Protein AF-A0A977NB44-F1 (afdb_monomer)

Solvent-accessible surface area (backbone atoms only — not comparable to full-atom values): 5927 Å² total; per-residue (Å²): 124,70,55,60,60,58,55,57,57,55,46,54,59,45,49,52,33,50,55,54,22,55,62,20,69,43,96,92,40,45,61,68,57,22,54,50,32,51,52,52,37,52,54,50,52,51,53,52,50,54,49,45,55,53,46,50,54,47,54,52,50,50,53,41,49,74,68,65,57,55,62,89,77,51,61,70,91,78,49,53,73,65,50,57,63,49,47,67,63,46,79,78,57,79,97,79,84,64,75,84,127

Mean predicted aligned error: 10.34 Å

Structure (mmCIF, N/CA/C/O backbone):
data_AF-A0A977NB44-F1
#
_entry.id   AF-A0A977NB44-F1
#
loop_
_atom_site.group_PDB
_atom_site.id
_atom_site.type_symbol
_atom_site.label_atom_id
_atom_site.label_alt_id
_atom_site.label_comp_id
_atom_site.label_asym_id
_atom_site.label_entity_id
_atom_site.label_seq_id
_atom_site.pdbx_PDB_ins_code
_atom_site.Cartn_x
_atom_site.Cartn_y
_atom_site.Cartn_z
_atom_site.occupancy
_atom_site.B_iso_or_equiv
_atom_site.auth_seq_id
_atom_site.auth_comp_id
_atom_site.auth_asym_id
_atom_site.auth_atom_id
_atom_site.pdbx_PDB_model_num
ATOM 1 N N . MET A 1 1 ? 0.703 1.893 -15.489 1.00 63.06 1 MET A N 1
ATOM 2 C CA . MET A 1 1 ? 0.790 1.933 -14.013 1.00 63.06 1 MET A CA 1
ATOM 3 C C . MET A 1 1 ? -0.215 0.996 -13.355 1.00 63.06 1 MET A C 1
ATOM 5 O O . MET A 1 1 ? -1.260 1.434 -12.868 1.00 63.06 1 MET A O 1
ATOM 9 N N . GLU A 1 2 ? 0.086 -0.298 -13.363 1.00 80.06 2 GLU A N 1
ATOM 10 C CA . GLU A 1 2 ? -0.777 -1.345 -12.799 1.00 80.06 2 GLU A CA 1
ATOM 11 C C . GLU A 1 2 ? -0.683 -1.375 -11.264 1.00 80.06 2 GLU A C 1
ATOM 13 O O . GLU A 1 2 ? -1.690 -1.565 -10.573 1.00 80.06 2 GLU A O 1
ATOM 18 N N . CYS A 1 3 ? 0.487 -1.041 -10.714 1.00 84.94 3 CYS A N 1
ATOM 19 C CA . CYS A 1 3 ? 0.765 -0.993 -9.284 1.00 84.94 3 CYS A CA 1
ATOM 20 C C . CYS A 1 3 ? -0.207 -0.072 -8.537 1.00 84.94 3 CYS A C 1
ATOM 22 O O . CYS A 1 3 ? -0.713 -0.433 -7.474 1.00 84.94 3 CYS A O 1
ATOM 24 N N . ARG A 1 4 ? -0.561 1.088 -9.104 1.00 85.44 4 ARG A N 1
ATOM 25 C CA . ARG A 1 4 ? -1.486 2.038 -8.465 1.00 85.44 4 ARG A CA 1
ATOM 26 C C . ARG A 1 4 ? -2.831 1.389 -8.135 1.00 85.44 4 ARG A C 1
ATOM 28 O O . ARG A 1 4 ? -3.340 1.596 -7.038 1.00 85.44 4 ARG A O 1
ATOM 35 N N . ALA A 1 5 ? -3.412 0.627 -9.062 1.00 86.69 5 ALA A N 1
ATOM 36 C CA . ALA A 1 5 ? -4.712 -0.007 -8.846 1.00 86.69 5 ALA A CA 1
ATOM 37 C C . ALA A 1 5 ? -4.642 -1.056 -7.725 1.00 86.69 5 ALA A C 1
ATOM 39 O O . ALA A 1 5 ? -5.492 -1.065 -6.835 1.00 86.69 5 ALA A O 1
ATOM 40 N N . VAL A 1 6 ? -3.581 -1.869 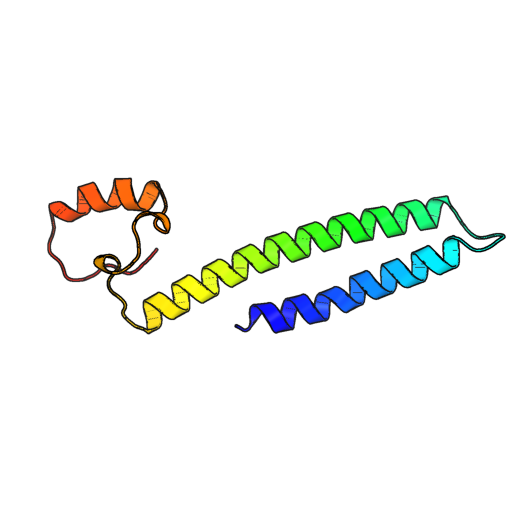-7.721 1.00 87.69 6 VAL A N 1
ATOM 41 C CA . VAL A 1 6 ? -3.340 -2.904 -6.705 1.00 87.69 6 VAL A CA 1
ATOM 42 C C . VAL A 1 6 ? -3.198 -2.296 -5.308 1.00 87.69 6 VAL A C 1
ATOM 44 O O . VAL A 1 6 ? -3.835 -2.755 -4.361 1.00 87.69 6 VAL A O 1
ATOM 47 N N . TYR A 1 7 ? -2.389 -1.246 -5.155 1.00 85.81 7 TYR A N 1
ATOM 48 C CA . TYR A 1 7 ? -2.161 -0.638 -3.842 1.00 85.81 7 TYR A CA 1
ATOM 49 C C . TYR A 1 7 ? -3.351 0.198 -3.354 1.00 85.81 7 TYR A C 1
ATOM 51 O O . TYR A 1 7 ? -3.585 0.254 -2.149 1.00 85.81 7 TYR A O 1
ATOM 59 N N . MET A 1 8 ? -4.161 0.765 -4.256 1.00 85.19 8 MET A N 1
ATOM 60 C CA . MET A 1 8 ? -5.425 1.411 -3.880 1.00 85.19 8 MET A CA 1
ATOM 61 C C . MET A 1 8 ? -6.454 0.418 -3.328 1.00 85.19 8 MET A C 1
ATOM 63 O O . MET A 1 8 ? -7.167 0.764 -2.393 1.00 85.19 8 MET A O 1
ATOM 67 N N . GLN A 1 9 ? -6.512 -0.816 -3.836 1.00 86.62 9 GLN A N 1
ATOM 68 C CA . GLN A 1 9 ? -7.370 -1.853 -3.243 1.00 86.62 9 GLN A CA 1
ATOM 69 C C . GLN A 1 9 ? -6.907 -2.227 -1.830 1.00 86.62 9 GLN A C 1
ATOM 71 O O . GLN A 1 9 ? -7.716 -2.375 -0.922 1.00 86.62 9 GLN A O 1
ATOM 76 N N . ARG A 1 10 ? -5.591 -2.297 -1.599 1.00 87.69 10 ARG A N 1
ATOM 77 C CA . ARG A 1 10 ? -5.025 -2.580 -0.266 1.00 87.69 10 ARG A CA 1
ATOM 78 C C . ARG A 1 10 ? -5.335 -1.493 0.773 1.00 87.69 10 ARG A C 1
ATOM 80 O O . ARG A 1 10 ? -5.325 -1.769 1.968 1.00 87.69 10 ARG A O 1
ATOM 87 N N . PHE A 1 11 ? -5.665 -0.273 0.345 1.00 87.31 11 PHE A N 1
ATOM 88 C CA . PHE A 1 11 ? -6.119 0.788 1.251 1.00 87.31 11 PHE A CA 1
ATOM 89 C C . PHE A 1 11 ? -7.476 0.489 1.906 1.00 87.31 11 PHE A C 1
ATOM 91 O O . PHE A 1 11 ? -7.751 1.013 2.985 1.00 87.31 11 PHE A O 1
ATOM 98 N N . GLU A 1 12 ? -8.309 -0.370 1.311 1.00 89.75 12 GLU A N 1
ATOM 99 C CA . GLU A 1 12 ? -9.573 -0.797 1.924 1.00 89.75 12 GLU A CA 1
ATOM 100 C C . GLU A 1 12 ? -9.335 -1.543 3.245 1.00 89.75 12 GLU A C 1
ATOM 102 O O . GLU A 1 12 ? -10.068 -1.336 4.213 1.00 89.75 12 GLU A O 1
ATOM 107 N N . GLU A 1 13 ? -8.260 -2.333 3.329 1.00 90.69 13 GLU A N 1
ATOM 108 C CA . GLU A 1 13 ? -7.855 -3.036 4.551 1.00 90.69 13 GLU A CA 1
ATOM 109 C C . GLU A 1 13 ? -7.439 -2.055 5.660 1.00 90.69 13 GLU A C 1
ATOM 111 O O . GLU A 1 13 ? -7.830 -2.210 6.818 1.00 90.69 13 GLU A O 1
ATOM 116 N N . ILE A 1 14 ? -6.723 -0.984 5.304 1.00 94.00 14 ILE A N 1
ATOM 117 C CA . ILE A 1 14 ? -6.354 0.082 6.248 1.00 94.00 14 ILE A CA 1
ATOM 118 C C . ILE A 1 14 ? -7.598 0.807 6.767 1.00 94.00 14 ILE A C 1
ATO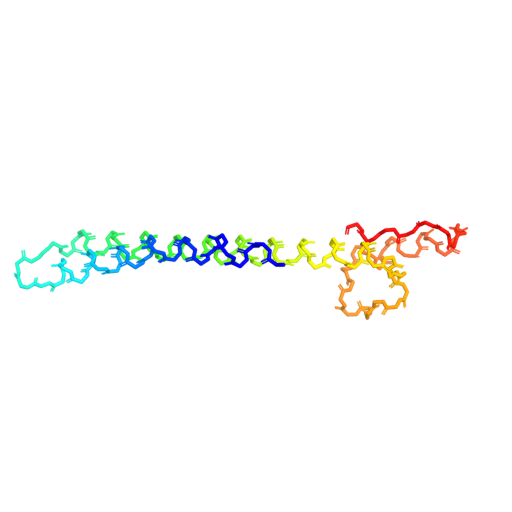M 120 O O . ILE A 1 14 ? -7.710 1.048 7.970 1.00 94.00 14 ILE A O 1
ATOM 124 N N . ASN A 1 15 ? -8.550 1.112 5.884 1.00 93.62 15 ASN A N 1
ATOM 125 C CA . ASN A 1 15 ? -9.809 1.744 6.275 1.00 93.62 15 ASN A CA 1
ATOM 126 C C . ASN A 1 15 ? -10.615 0.851 7.224 1.00 93.62 15 ASN A C 1
ATOM 128 O O . ASN A 1 15 ? -11.143 1.343 8.220 1.00 93.62 15 ASN A O 1
ATOM 132 N N . LEU A 1 16 ? -10.659 -0.462 6.971 1.00 94.75 16 LEU A N 1
ATOM 133 C CA . LEU A 1 16 ? -11.307 -1.416 7.868 1.00 94.75 16 LEU A CA 1
ATOM 134 C C . LEU A 1 16 ? -10.675 -1.389 9.267 1.00 94.75 16 LEU A C 1
ATOM 136 O O . LEU A 1 16 ? -11.393 -1.292 10.265 1.00 94.75 16 LEU A O 1
ATOM 140 N N . LEU A 1 17 ? -9.341 -1.423 9.353 1.00 95.44 17 LEU A N 1
ATOM 141 C CA . LEU A 1 17 ? -8.625 -1.351 10.630 1.00 95.44 17 LEU A CA 1
ATOM 142 C C . LEU A 1 17 ? -8.865 -0.023 11.355 1.00 95.44 17 LEU A C 1
ATOM 144 O O . LEU A 1 17 ? -9.059 -0.029 12.571 1.00 95.44 17 LEU A O 1
ATOM 148 N N . ALA A 1 18 ? -8.905 1.093 10.624 1.00 95.50 18 ALA A N 1
ATOM 149 C CA . ALA A 1 18 ? -9.220 2.406 11.178 1.00 95.50 18 ALA A CA 1
ATOM 150 C C . ALA A 1 18 ? -10.641 2.441 11.763 1.00 95.50 18 ALA A C 1
ATOM 152 O O . ALA A 1 18 ? -10.812 2.794 12.927 1.00 95.50 18 ALA A O 1
ATOM 153 N N . THR A 1 19 ? -11.644 1.960 11.020 1.00 96.38 19 THR A N 1
ATOM 154 C CA . THR A 1 19 ? -13.029 1.864 11.509 1.00 96.38 19 THR A CA 1
ATOM 155 C C . THR A 1 19 ? -13.143 0.962 12.742 1.00 96.38 19 THR A C 1
ATOM 157 O O . THR A 1 19 ? -13.884 1.261 13.679 1.00 96.38 19 THR A O 1
ATOM 160 N N . MET A 1 20 ? -12.419 -0.160 12.778 1.00 95.81 20 MET A N 1
ATOM 161 C CA . MET A 1 20 ? -12.402 -1.038 13.951 1.00 95.81 20 MET A CA 1
ATOM 162 C C . MET A 1 20 ? -11.724 -0.374 15.155 1.00 95.81 20 MET A C 1
ATOM 164 O O . MET A 1 20 ? -12.173 -0.570 16.286 1.00 95.81 20 MET A O 1
ATOM 168 N N . ALA A 1 21 ? -10.662 0.403 14.936 1.00 95.81 21 ALA A N 1
ATOM 169 C CA . ALA A 1 21 ? -9.987 1.144 15.994 1.00 95.81 21 ALA A CA 1
ATOM 170 C C . ALA A 1 21 ? -10.891 2.245 16.567 1.00 95.81 21 ALA A C 1
ATOM 172 O O . ALA A 1 21 ? -11.009 2.343 17.786 1.00 95.81 21 ALA A O 1
ATOM 173 N N . GLU A 1 22 ? -11.592 2.995 15.712 1.00 95.25 22 GLU A N 1
ATOM 174 C CA . GLU A 1 22 ? -12.565 4.016 16.120 1.00 95.25 22 GLU A CA 1
ATOM 175 C C . GLU A 1 22 ? -13.671 3.422 16.996 1.00 95.25 22 GLU A C 1
ATOM 177 O O . GLU A 1 22 ? -13.910 3.918 18.096 1.00 95.25 22 GLU A O 1
ATOM 182 N N . LYS A 1 23 ? -14.259 2.288 16.596 1.00 95.19 23 LYS A N 1
ATOM 183 C CA . LYS A 1 23 ? -15.260 1.580 17.417 1.00 95.19 23 LYS A CA 1
ATOM 184 C C . LYS A 1 23 ? -14.723 1.169 18.790 1.00 95.19 23 LYS A C 1
ATOM 186 O O . LYS A 1 23 ? -15.447 1.202 19.777 1.00 95.19 23 LYS A O 1
ATOM 191 N N . ASN A 1 24 ? -13.450 0.778 18.874 1.00 93.88 24 ASN A N 1
ATOM 192 C CA . ASN A 1 24 ? -12.818 0.415 20.146 1.00 93.88 24 ASN A CA 1
ATOM 193 C C . ASN A 1 24 ? -12.389 1.630 20.989 1.00 93.88 24 ASN A C 1
ATOM 195 O O . ASN A 1 24 ? -11.992 1.438 22.138 1.00 93.88 24 ASN A O 1
ATOM 199 N N . SER A 1 25 ? -12.474 2.849 20.443 1.00 92.56 25 SER A N 1
ATOM 200 C CA . SER A 1 25 ? -12.207 4.102 21.161 1.00 92.56 25 SER A CA 1
ATOM 201 C C . SER A 1 25 ? -13.431 4.656 21.905 1.00 92.56 25 SER A C 1
ATOM 203 O O . SER A 1 25 ? -13.289 5.540 22.750 1.00 92.56 25 SER A O 1
ATOM 205 N N . GLU A 1 26 ? -14.627 4.133 21.614 1.00 93.62 26 GLU A N 1
ATOM 206 C CA . GLU A 1 26 ? -15.880 4.535 22.256 1.00 93.62 26 GLU A CA 1
ATOM 207 C C . GLU A 1 26 ? -15.938 4.138 23.744 1.00 93.62 26 GLU A C 1
ATOM 209 O O . GLU A 1 26 ? -15.162 3.319 24.245 1.00 93.62 26 GLU A O 1
ATOM 214 N N . LEU A 1 27 ? -16.884 4.728 24.482 1.00 89.75 27 LEU A N 1
ATOM 215 C CA . LEU A 1 27 ? -17.048 4.491 25.917 1.00 89.75 27 LEU A CA 1
ATOM 216 C C . LEU A 1 27 ? -17.388 3.011 26.186 1.00 89.75 27 LEU A C 1
ATOM 218 O O . LEU A 1 27 ? -18.399 2.505 25.708 1.00 89.75 27 LEU A O 1
ATOM 222 N N . GLY A 1 28 ? -16.553 2.316 26.965 1.00 88.81 28 GLY A N 1
ATOM 223 C CA . GLY A 1 28 ? -16.666 0.863 27.181 1.00 88.81 28 GLY A CA 1
ATOM 224 C C . GLY A 1 28 ? -15.933 0.000 26.142 1.00 88.81 28 GLY A C 1
ATOM 225 O O . GLY A 1 28 ? -16.011 -1.225 26.210 1.00 88.81 28 GLY A O 1
ATOM 226 N N . GLY A 1 29 ? -15.207 0.620 25.208 1.00 90.81 29 GLY A N 1
ATOM 227 C CA . GLY A 1 29 ? -14.375 -0.051 24.213 1.00 90.81 29 GLY A CA 1
ATOM 228 C C . GLY A 1 29 ? -13.094 -0.677 24.777 1.00 90.81 29 GLY A C 1
ATOM 229 O O . GLY A 1 29 ? -12.699 -0.470 25.928 1.00 90.81 29 GLY A O 1
ATOM 230 N N . ASN A 1 30 ? -12.420 -1.473 23.943 1.00 95.38 30 ASN A N 1
ATOM 231 C CA . ASN A 1 30 ? -11.205 -2.186 24.322 1.00 95.38 30 ASN A CA 1
ATOM 232 C C . ASN A 1 30 ? -9.948 -1.432 23.855 1.00 95.38 30 ASN A C 1
ATOM 234 O O . ASN A 1 30 ? -9.492 -1.584 22.721 1.00 95.38 30 ASN A O 1
ATOM 238 N N . ILE A 1 31 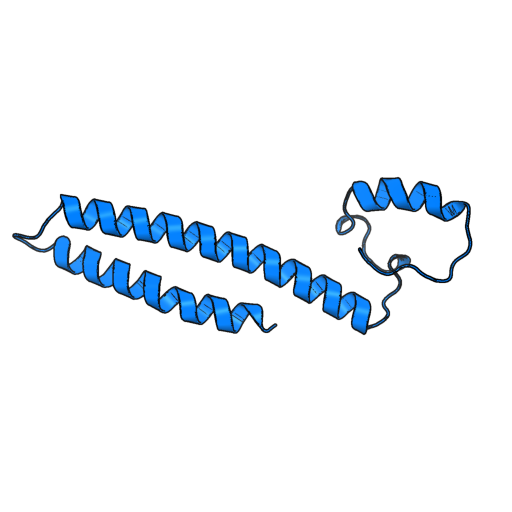? -9.334 -0.674 24.770 1.00 93.69 31 ILE A N 1
ATOM 239 C CA . ILE A 1 31 ? -8.107 0.102 24.509 1.00 93.69 31 ILE A CA 1
ATOM 240 C C . ILE A 1 31 ? -6.951 -0.789 24.024 1.00 93.69 31 ILE A C 1
ATOM 242 O O . ILE A 1 31 ? -6.169 -0.383 23.163 1.00 93.69 31 ILE A O 1
ATOM 246 N N . MET A 1 32 ? -6.828 -2.014 24.547 1.00 95.69 32 MET A N 1
ATOM 247 C CA . MET A 1 32 ? -5.776 -2.937 24.113 1.00 95.69 32 MET A CA 1
ATOM 248 C C . MET A 1 32 ? -5.988 -3.361 22.654 1.00 95.69 32 MET A C 1
ATOM 250 O O . MET A 1 32 ? -5.031 -3.373 21.880 1.00 95.69 32 MET A O 1
ATOM 254 N N . ALA A 1 33 ? -7.236 -3.631 22.262 1.00 95.12 33 ALA A N 1
ATOM 255 C CA . ALA A 1 33 ? -7.590 -3.922 20.877 1.00 95.12 33 ALA A CA 1
ATOM 256 C C . ALA A 1 33 ? -7.367 -2.705 19.965 1.00 95.12 33 ALA A C 1
ATOM 258 O O . ALA A 1 33 ? -6.768 -2.853 18.906 1.00 95.12 33 ALA A O 1
ATOM 259 N N . MET A 1 34 ? -7.754 -1.498 20.391 1.00 96.38 34 MET A N 1
ATOM 260 C CA . MET A 1 34 ? -7.498 -0.255 19.648 1.00 96.38 34 MET A CA 1
ATOM 261 C C . MET A 1 34 ? -5.998 -0.052 19.374 1.00 96.38 34 MET A C 1
ATOM 263 O O . MET A 1 34 ? -5.599 0.220 18.240 1.00 96.38 34 MET A O 1
ATOM 267 N N . ASN A 1 35 ? -5.152 -0.234 20.392 1.00 95.00 35 ASN A N 1
ATOM 268 C CA . ASN A 1 35 ? -3.697 -0.122 20.258 1.00 95.00 35 ASN A CA 1
ATOM 269 C C . ASN A 1 35 ? -3.109 -1.202 19.339 1.00 95.00 35 ASN A C 1
ATOM 271 O O . ASN A 1 35 ? -2.162 -0.937 18.599 1.00 95.00 35 ASN A O 1
ATOM 275 N N . ALA A 1 36 ? -3.650 -2.421 19.381 1.00 97.06 36 ALA A N 1
ATOM 276 C CA . ALA A 1 36 ? -3.240 -3.486 18.474 1.00 97.06 36 ALA A CA 1
ATOM 277 C C . ALA A 1 36 ? -3.621 -3.157 17.020 1.00 97.06 36 ALA A C 1
ATOM 279 O O . ALA A 1 36 ? -2.762 -3.205 16.145 1.00 97.06 36 ALA A O 1
ATOM 280 N N . LEU A 1 37 ? -4.868 -2.739 16.777 1.00 97.31 37 LEU A N 1
ATOM 281 C CA . LEU A 1 37 ? -5.384 -2.389 15.449 1.00 97.31 37 LEU A CA 1
ATOM 282 C C . LEU A 1 37 ? -4.611 -1.229 14.815 1.00 97.31 37 LEU A C 1
ATOM 284 O O . LEU A 1 37 ? -4.209 -1.316 13.659 1.00 97.31 37 LEU A O 1
ATOM 288 N N . THR A 1 38 ? -4.346 -0.168 15.579 1.00 95.75 38 THR A N 1
ATOM 289 C CA . THR A 1 38 ? -3.582 0.995 15.097 1.00 95.75 38 THR A CA 1
ATOM 290 C C . THR A 1 38 ? -2.130 0.645 14.771 1.00 95.75 38 THR A C 1
ATOM 292 O O . THR A 1 38 ? -1.618 1.071 13.736 1.00 95.75 38 THR A O 1
ATOM 295 N N . ARG A 1 39 ? -1.467 -0.181 15.594 1.00 96.56 39 ARG A N 1
ATOM 296 C CA . ARG A 1 39 ? -0.110 -0.674 15.297 1.00 96.56 39 ARG A CA 1
ATOM 297 C C . ARG A 1 39 ? -0.081 -1.553 14.052 1.00 96.56 39 ARG A C 1
ATOM 299 O O . ARG A 1 39 ? 0.787 -1.358 13.207 1.00 96.56 39 ARG A O 1
ATOM 306 N N . SER A 1 40 ? -1.029 -2.478 13.918 1.00 96.44 40 SER A N 1
ATOM 307 C CA . SER A 1 40 ? -1.156 -3.314 12.722 1.00 96.44 40 SER A CA 1
ATOM 308 C C . SER A 1 40 ? -1.403 -2.470 11.472 1.00 96.44 40 SER A C 1
ATOM 310 O O . SER A 1 40 ? -0.732 -2.673 10.464 1.00 96.44 40 SER A O 1
ATOM 312 N N . GLY A 1 41 ? -2.290 -1.474 11.554 1.00 96.12 41 GLY A N 1
ATOM 313 C CA . GLY A 1 41 ? -2.559 -0.543 10.459 1.00 96.12 41 GLY A CA 1
ATOM 314 C C . GLY A 1 41 ? -1.312 0.227 10.023 1.00 96.12 41 GLY A C 1
ATOM 315 O O . GLY A 1 41 ? -1.037 0.311 8.831 1.00 96.12 41 GLY A O 1
ATOM 316 N N . LEU A 1 42 ? -0.507 0.719 10.971 1.00 95.75 42 LEU A N 1
ATOM 317 C CA . LEU A 1 42 ? 0.752 1.401 10.660 1.00 95.75 42 LEU A CA 1
ATOM 318 C C . LEU A 1 42 ? 1.753 0.476 9.951 1.00 95.75 42 LEU A C 1
ATOM 320 O O . LEU A 1 42 ? 2.351 0.873 8.954 1.00 95.75 42 LEU A O 1
ATOM 324 N N . VAL A 1 43 ? 1.917 -0.760 10.436 1.00 96.50 43 VAL A N 1
ATOM 325 C CA . VAL A 1 43 ? 2.819 -1.748 9.820 1.00 96.50 43 VAL A CA 1
ATOM 326 C C . VAL A 1 43 ? 2.394 -2.060 8.385 1.00 96.50 43 VAL A C 1
ATOM 328 O O . VAL A 1 43 ? 3.233 -2.052 7.484 1.00 96.50 43 VAL A O 1
ATOM 331 N N . LEU A 1 44 ? 1.098 -2.290 8.158 1.00 95.44 44 LEU A N 1
ATOM 332 C CA . LEU A 1 44 ? 0.564 -2.556 6.823 1.00 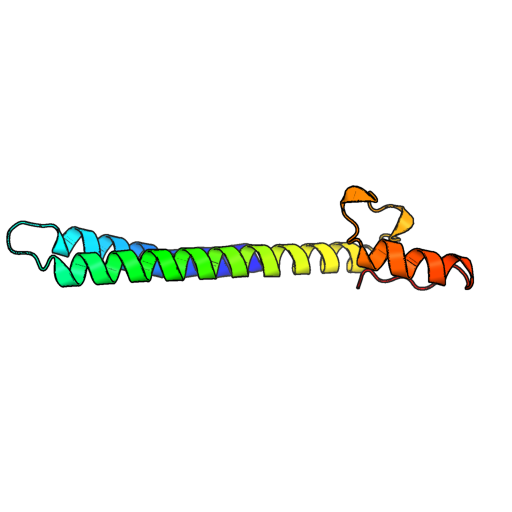95.44 44 LEU A CA 1
ATOM 333 C C . LEU A 1 44 ? 0.726 -1.351 5.898 1.00 95.44 44 LEU A C 1
ATOM 335 O O . LEU A 1 44 ? 1.184 -1.515 4.772 1.00 95.44 44 LEU A O 1
ATOM 339 N N . LEU A 1 45 ? 0.433 -0.140 6.378 1.00 94.38 45 LEU A N 1
ATOM 340 C CA . LEU A 1 45 ? 0.591 1.086 5.597 1.00 94.38 45 LEU A CA 1
ATOM 341 C C . LEU A 1 45 ? 2.047 1.281 5.151 1.00 94.38 45 LEU A C 1
ATOM 343 O O . LEU A 1 45 ? 2.296 1.568 3.980 1.00 94.38 45 LEU A O 1
ATOM 347 N N . CYS A 1 46 ? 3.012 1.064 6.050 1.00 94.44 46 CYS A N 1
ATOM 348 C CA . CYS A 1 46 ? 4.432 1.103 5.707 1.00 94.44 46 CYS A CA 1
ATOM 349 C C . CYS A 1 46 ? 4.802 0.028 4.675 1.00 94.44 46 CYS A C 1
ATOM 351 O O . CYS A 1 46 ? 5.448 0.346 3.679 1.00 94.44 46 CYS A O 1
ATOM 353 N N . GLY A 1 47 ? 4.360 -1.218 4.871 1.00 93.81 47 GLY A N 1
ATOM 354 C CA . GLY A 1 47 ? 4.642 -2.314 3.940 1.00 93.81 47 GLY A CA 1
ATOM 355 C C . GLY A 1 47 ? 4.031 -2.094 2.553 1.00 93.81 47 GLY A C 1
ATOM 356 O O . GLY A 1 47 ? 4.672 -2.350 1.534 1.00 93.81 47 GLY A O 1
ATOM 357 N N . TYR A 1 48 ? 2.811 -1.561 2.491 1.00 94.06 48 TYR A N 1
ATOM 358 C CA . TYR A 1 48 ? 2.161 -1.209 1.233 1.00 94.06 48 TYR A CA 1
ATOM 359 C C . TYR A 1 48 ? 2.856 -0.048 0.538 1.00 94.06 48 TYR A C 1
ATOM 361 O O . TYR A 1 48 ? 3.051 -0.105 -0.671 1.00 94.06 48 TYR A O 1
ATOM 369 N N . PHE A 1 49 ? 3.260 0.983 1.276 1.00 91.38 49 PHE A N 1
ATOM 370 C CA . PHE A 1 49 ? 3.975 2.110 0.694 1.00 91.38 49 PHE A CA 1
ATOM 371 C C . PHE A 1 49 ? 5.343 1.696 0.140 1.00 91.38 49 PHE A C 1
ATOM 373 O O . PHE A 1 49 ? 5.684 2.059 -0.985 1.00 91.38 49 PHE A O 1
ATOM 380 N N . GLU A 1 50 ? 6.101 0.883 0.881 1.00 92.94 50 GLU A N 1
ATOM 381 C CA . GLU A 1 50 ? 7.381 0.353 0.403 1.00 92.94 50 GLU A CA 1
ATOM 382 C C . GLU A 1 50 ? 7.196 -0.495 -0.861 1.00 92.94 50 GLU A C 1
ATOM 384 O O . GLU A 1 50 ? 7.904 -0.314 -1.855 1.00 92.94 50 GLU A O 1
ATOM 389 N N . GLY A 1 51 ? 6.214 -1.398 -0.847 1.00 92.06 51 GLY A N 1
ATOM 390 C CA . GLY A 1 51 ? 5.885 -2.213 -2.007 1.00 92.06 51 GLY A CA 1
ATOM 391 C C . GLY A 1 51 ? 5.453 -1.369 -3.208 1.00 92.06 51 GLY A C 1
ATOM 392 O O . GLY A 1 51 ? 5.875 -1.644 -4.328 1.00 92.06 51 GLY A O 1
ATOM 393 N N . PHE A 1 52 ? 4.654 -0.323 -2.989 1.00 92.25 52 PHE A N 1
ATOM 394 C CA . PHE A 1 52 ? 4.215 0.584 -4.046 1.00 92.25 52 PHE A CA 1
ATOM 395 C C . PHE A 1 52 ? 5.400 1.288 -4.701 1.00 92.25 52 PHE A C 1
ATOM 397 O O . PHE A 1 52 ? 5.516 1.257 -5.922 1.00 92.25 52 PHE A O 1
ATOM 404 N N . LEU A 1 53 ? 6.305 1.869 -3.908 1.00 90.75 53 LEU A N 1
ATOM 405 C CA . LEU A 1 53 ? 7.502 2.524 -4.437 1.00 90.75 53 LEU A CA 1
ATOM 406 C C . LEU A 1 53 ? 8.367 1.552 -5.242 1.00 90.75 53 LEU A C 1
ATOM 408 O O . LEU A 1 53 ? 8.859 1.903 -6.311 1.00 90.75 53 LEU A O 1
ATOM 412 N N . ARG A 1 54 ? 8.527 0.321 -4.748 1.00 91.25 54 ARG A N 1
ATOM 413 C CA . ARG A 1 54 ? 9.294 -0.726 -5.427 1.00 91.25 54 ARG A CA 1
ATOM 414 C C . ARG A 1 54 ? 8.705 -1.072 -6.793 1.00 91.25 54 ARG A C 1
ATOM 416 O O . ARG A 1 54 ? 9.448 -1.096 -7.768 1.00 91.25 54 ARG A O 1
ATOM 423 N N . GLU A 1 55 ? 7.402 -1.329 -6.866 1.00 93.25 55 GLU A N 1
ATOM 424 C CA . GLU A 1 55 ? 6.746 -1.686 -8.130 1.00 93.25 55 GLU A CA 1
ATOM 425 C C . GLU A 1 55 ? 6.652 -0.491 -9.082 1.00 93.25 55 GLU A C 1
ATOM 427 O O . GLU A 1 55 ? 6.921 -0.644 -10.265 1.00 93.25 55 GLU A O 1
ATOM 432 N N . MET A 1 56 ? 6.395 0.718 -8.576 1.00 91.75 56 MET A N 1
ATOM 433 C CA . MET A 1 56 ? 6.412 1.941 -9.385 1.00 91.75 56 MET A CA 1
ATOM 434 C C . MET A 1 56 ? 7.780 2.158 -10.051 1.00 91.75 56 MET A C 1
ATOM 436 O O . MET A 1 56 ? 7.847 2.499 -11.229 1.00 91.75 56 MET A O 1
ATOM 440 N N . CYS A 1 57 ? 8.879 1.947 -9.318 1.00 88.06 57 CYS A N 1
ATOM 441 C CA . CYS A 1 57 ? 10.222 2.038 -9.887 1.00 88.06 57 CYS A CA 1
ATOM 442 C C . CYS A 1 57 ? 10.480 0.965 -10.954 1.00 88.06 57 CYS A C 1
ATOM 444 O O . CYS A 1 57 ? 11.121 1.268 -11.956 1.00 88.06 57 CYS A O 1
ATOM 446 N N . LYS A 1 58 ? 9.988 -0.266 -10.759 1.00 88.50 58 LYS A N 1
ATOM 447 C CA . LYS A 1 58 ? 10.113 -1.337 -11.761 1.00 88.50 58 LYS A CA 1
ATOM 448 C C . LYS A 1 58 ? 9.331 -1.015 -13.027 1.00 88.50 58 LYS A C 1
ATOM 450 O O . LYS A 1 58 ? 9.929 -1.002 -14.093 1.00 88.50 58 LYS A O 1
ATOM 455 N N . GLU A 1 59 ? 8.050 -0.672 -12.895 1.00 90.44 59 GLU A N 1
ATOM 456 C CA . GLU A 1 59 ? 7.193 -0.299 -14.028 1.00 90.44 59 GLU A CA 1
ATOM 457 C C . GLU A 1 59 ? 7.792 0.869 -14.817 1.00 90.44 59 GLU A C 1
ATOM 459 O O . GLU A 1 59 ? 7.769 0.874 -16.042 1.00 90.44 59 GLU A O 1
ATOM 464 N N . PHE A 1 60 ? 8.393 1.843 -14.127 1.00 86.56 60 PHE A N 1
ATOM 465 C CA . PHE A 1 60 ? 9.087 2.947 -14.783 1.00 86.56 60 PHE A CA 1
ATOM 466 C C . PHE A 1 60 ? 10.293 2.481 -15.614 1.00 86.56 60 PHE A C 1
ATOM 468 O O . PHE A 1 60 ? 10.483 2.943 -16.738 1.00 86.56 60 PHE A O 1
ATOM 475 N N . VAL A 1 61 ? 11.122 1.577 -15.081 1.00 84.25 61 VAL A N 1
ATOM 476 C CA . VAL A 1 61 ? 12.272 1.020 -15.816 1.00 84.25 61 VAL A CA 1
ATOM 477 C C . VAL A 1 61 ? 11.809 0.163 -16.996 1.00 84.25 61 VAL A C 1
ATOM 479 O O . VAL A 1 61 ? 12.384 0.265 -18.079 1.00 84.25 61 VAL A O 1
ATOM 482 N N . GLU A 1 62 ? 10.761 -0.637 -16.811 1.00 87.06 62 GLU A N 1
ATOM 483 C CA . GLU A 1 62 ? 10.140 -1.439 -17.868 1.00 87.06 62 GLU A CA 1
ATOM 484 C C . GLU A 1 62 ? 9.611 -0.550 -18.999 1.00 87.06 62 GLU A C 1
ATOM 486 O O . GLU A 1 62 ? 9.984 -0.760 -20.150 1.00 87.06 62 GLU A O 1
ATOM 491 N N . GLU A 1 63 ? 8.870 0.520 -18.687 1.00 87.38 63 GLU A N 1
ATOM 492 C CA . GLU A 1 63 ? 8.394 1.481 -19.691 1.00 87.38 63 GLU A CA 1
ATOM 493 C C . GLU A 1 63 ? 9.556 2.147 -20.455 1.00 87.38 63 GLU A C 1
ATOM 495 O O . GLU A 1 63 ? 9.488 2.3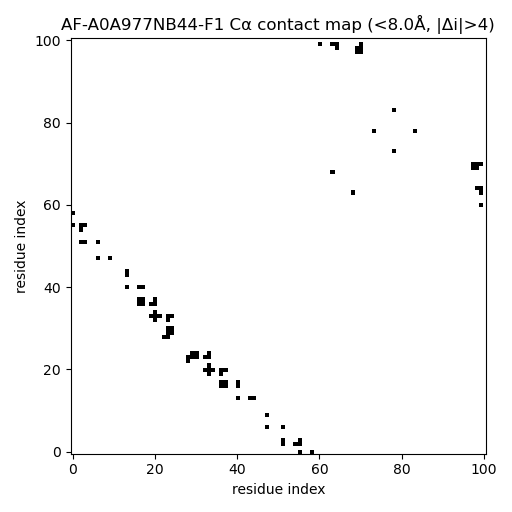10 -21.675 1.00 87.38 63 GLU A O 1
ATOM 500 N N . LEU A 1 64 ? 10.652 2.517 -19.779 1.00 83.25 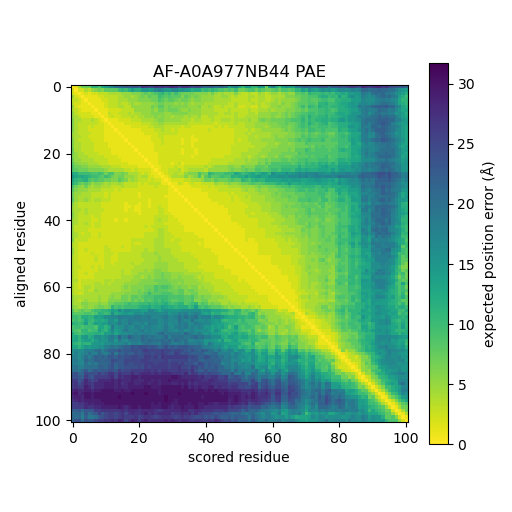64 LEU A N 1
ATOM 501 C CA . LEU A 1 64 ? 11.834 3.073 -20.453 1.00 83.25 64 LEU A CA 1
ATOM 502 C C . LEU A 1 64 ? 12.498 2.065 -21.404 1.00 83.25 64 LEU A C 1
ATOM 504 O O . LEU A 1 64 ? 12.936 2.450 -22.495 1.00 83.25 64 LEU A O 1
ATOM 508 N N . ASN A 1 65 ? 12.577 0.799 -20.986 1.00 83.06 65 ASN A N 1
ATOM 509 C CA . ASN A 1 65 ? 13.126 -0.290 -21.788 1.00 83.06 65 ASN A CA 1
ATOM 510 C C . ASN A 1 65 ? 12.236 -0.581 -23.009 1.00 83.06 65 ASN A C 1
ATOM 512 O O . ASN A 1 65 ? 12.759 -0.685 -24.120 1.00 83.06 65 ASN A O 1
ATOM 516 N N . ASP A 1 66 ? 10.913 -0.617 -22.839 1.00 88.44 66 ASP A N 1
ATOM 517 C CA . ASP A 1 66 ? 9.940 -0.829 -23.921 1.00 88.44 66 ASP A CA 1
ATOM 518 C C . ASP A 1 66 ? 9.962 0.303 -24.956 1.00 88.44 66 ASP A C 1
ATOM 520 O O . ASP A 1 66 ? 9.835 0.071 -26.160 1.00 88.44 66 ASP A O 1
ATOM 524 N N . LEU A 1 67 ? 10.195 1.540 -24.510 1.00 86.94 67 LEU A N 1
ATOM 525 C CA . LEU A 1 67 ? 10.389 2.692 -25.393 1.00 86.94 67 LEU A CA 1
ATOM 526 C C . LEU A 1 67 ? 11.739 2.668 -26.132 1.00 86.94 67 LEU A C 1
ATOM 528 O O . LEU A 1 67 ? 11.995 3.538 -26.970 1.00 86.94 67 LEU A O 1
ATOM 532 N N . GLY A 1 68 ? 12.621 1.711 -25.823 1.00 81.81 68 GLY A N 1
ATOM 533 C CA . GLY A 1 68 ? 13.954 1.602 -26.409 1.00 81.81 68 GLY A CA 1
ATOM 534 C C . GLY A 1 68 ? 14.823 2.827 -26.125 1.00 81.81 68 GLY A C 1
ATOM 535 O O . GLY A 1 68 ? 15.681 3.182 -26.941 1.00 81.81 68 GLY A O 1
ATOM 536 N N . ILE A 1 69 ? 14.578 3.527 -25.010 1.00 75.94 69 I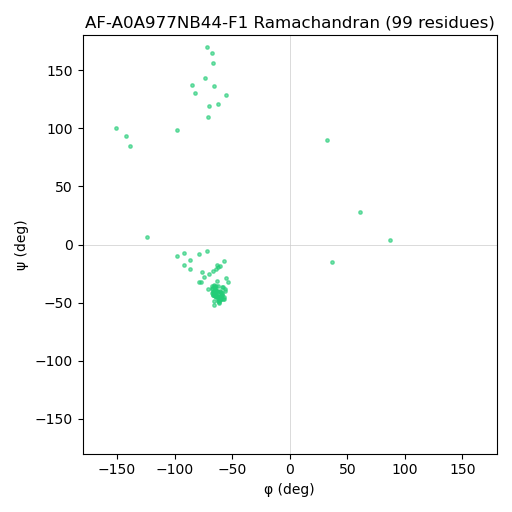LE A N 1
ATOM 537 C CA . ILE A 1 69 ? 15.317 4.743 -24.679 1.00 75.94 69 ILE A CA 1
ATOM 538 C C . ILE A 1 69 ? 16.748 4.344 -24.315 1.00 75.94 69 ILE A C 1
ATOM 540 O O . ILE A 1 69 ? 16.960 3.629 -23.336 1.00 75.94 69 ILE A O 1
ATOM 544 N N . PRO A 1 70 ? 17.761 4.821 -25.061 1.00 71.50 70 PRO A N 1
ATOM 545 C CA . PRO A 1 70 ? 19.135 4.497 -24.736 1.00 71.50 70 PRO A CA 1
ATOM 546 C C . PRO A 1 70 ? 19.500 5.132 -23.385 1.00 71.50 70 PRO A C 1
ATOM 548 O O . PRO A 1 70 ? 19.210 6.317 -23.176 1.00 71.50 70 PRO A O 1
ATOM 551 N N . PRO A 1 71 ? 20.197 4.410 -22.490 1.00 69.56 71 PRO A N 1
ATOM 552 C CA . PRO A 1 71 ? 20.521 4.921 -21.158 1.00 69.56 71 PRO A CA 1
ATOM 553 C C . PRO A 1 71 ? 21.368 6.202 -21.164 1.00 69.56 71 PRO A C 1
ATOM 555 O O . PRO A 1 71 ? 21.346 6.953 -20.196 1.00 69.56 71 PRO A O 1
ATOM 558 N N . SER A 1 72 ? 22.038 6.528 -22.275 1.00 72.00 72 SER A N 1
ATOM 559 C CA . SER A 1 72 ? 22.735 7.809 -22.472 1.00 72.00 72 SER A CA 1
ATOM 560 C C . SER A 1 72 ? 21.820 9.040 -22.450 1.00 72.00 72 SER A C 1
ATOM 562 O O . SER A 1 72 ? 22.303 10.152 -22.246 1.00 72.00 72 SER A O 1
ATOM 564 N N . LYS A 1 73 ? 20.510 8.865 -22.664 1.00 74.69 73 LYS A N 1
ATOM 565 C CA . LYS A 1 73 ? 19.503 9.934 -22.575 1.00 74.69 73 LYS A CA 1
ATOM 566 C C . LYS A 1 73 ? 18.880 10.056 -21.183 1.00 74.69 73 LYS A C 1
ATOM 568 O O . LYS A 1 73 ? 18.131 11.001 -20.944 1.00 74.69 73 LYS A O 1
ATOM 573 N N . ILE A 1 74 ? 19.181 9.131 -20.273 1.00 73.19 74 ILE A N 1
ATOM 574 C CA . ILE A 1 74 ? 18.675 9.163 -18.902 1.00 73.19 74 ILE A CA 1
ATOM 575 C C . ILE A 1 74 ? 19.565 10.102 -18.084 1.00 73.19 74 ILE A C 1
ATOM 577 O O . ILE A 1 74 ? 20.791 9.975 -18.127 1.00 73.19 74 ILE A O 1
ATOM 581 N N . PRO A 1 75 ? 18.991 11.056 -17.328 1.00 74.62 75 PRO A N 1
ATOM 582 C CA . PRO A 1 75 ? 19.780 11.935 -16.477 1.00 74.62 75 PRO A CA 1
ATOM 583 C C . PRO A 1 75 ? 20.663 11.133 -15.514 1.00 74.62 75 PRO A C 1
ATOM 585 O O . PRO A 1 75 ? 20.153 10.309 -14.763 1.00 74.62 75 PRO A O 1
ATOM 588 N N . LEU A 1 76 ? 21.967 11.432 -15.467 1.00 70.31 76 LEU A N 1
ATOM 589 C CA . LEU A 1 76 ? 22.941 10.718 -14.620 1.00 70.31 76 LEU A CA 1
ATOM 590 C C . LEU A 1 76 ? 22.530 10.651 -13.140 1.00 70.31 76 LEU A C 1
ATOM 592 O O . LEU A 1 76 ? 22.794 9.663 -12.470 1.00 70.31 76 LEU A O 1
ATOM 596 N N . ARG A 1 77 ? 21.827 11.676 -12.640 1.00 71.50 77 ARG A N 1
ATOM 597 C CA . ARG A 1 77 ? 21.280 11.718 -11.270 1.00 71.50 77 ARG A CA 1
ATOM 598 C C . ARG A 1 77 ? 20.226 10.642 -10.975 1.00 71.50 77 ARG A C 1
ATOM 600 O O . ARG A 1 77 ? 19.883 10.443 -9.819 1.00 71.50 77 ARG A O 1
ATOM 607 N N . MET A 1 78 ? 19.651 10.039 -12.013 1.00 67.25 78 MET A N 1
ATOM 608 C CA . MET A 1 78 ? 18.653 8.970 -11.922 1.00 67.25 78 MET A CA 1
ATOM 609 C C . MET A 1 78 ? 19.283 7.584 -12.088 1.00 67.25 78 MET A C 1
ATOM 611 O O . MET A 1 78 ? 18.611 6.584 -11.861 1.00 67.25 78 MET A O 1
ATOM 615 N N . LEU A 1 79 ? 20.557 7.517 -12.482 1.00 67.56 79 LEU A N 1
ATOM 616 C CA . LEU A 1 79 ? 21.302 6.271 -12.572 1.00 67.56 79 LEU A CA 1
ATOM 617 C C . LEU A 1 79 ? 21.881 5.937 -11.195 1.00 67.56 79 LEU A C 1
ATOM 619 O O . LEU A 1 79 ? 22.396 6.812 -10.499 1.00 67.56 79 LEU A O 1
ATOM 623 N N . SER A 1 80 ? 21.799 4.669 -10.791 1.00 66.69 80 SER A N 1
ATOM 624 C CA . SER A 1 80 ? 22.406 4.234 -9.532 1.00 66.69 80 SER A CA 1
ATOM 625 C C . SER A 1 80 ? 23.936 4.331 -9.607 1.00 66.69 80 SER A C 1
ATOM 627 O O . SER A 1 80 ? 24.531 4.243 -10.684 1.00 66.69 80 SER A O 1
ATOM 629 N N . GLU A 1 81 ? 24.609 4.452 -8.461 1.00 63.81 81 GLU A N 1
ATOM 630 C CA . GLU A 1 81 ? 26.081 4.421 -8.401 1.00 63.81 81 GLU A CA 1
ATOM 631 C C . GLU A 1 81 ? 26.666 3.149 -9.041 1.00 63.81 81 GLU A C 1
ATOM 633 O O . GLU A 1 81 ? 27.750 3.177 -9.624 1.00 63.81 81 GLU A O 1
ATOM 638 N N . HIS A 1 82 ? 25.912 2.046 -9.013 1.00 57.88 82 HIS A N 1
ATOM 639 C CA . HIS A 1 82 ? 26.280 0.791 -9.661 1.00 57.88 82 HIS A CA 1
ATOM 640 C C . HIS A 1 82 ? 26.287 0.902 -11.193 1.00 57.88 82 HIS A C 1
ATOM 642 O O . HIS A 1 82 ? 27.156 0.333 -11.853 1.00 57.88 82 HIS A O 1
ATOM 648 N N . VAL A 1 83 ? 25.368 1.684 -11.769 1.00 61.34 83 VAL A N 1
ATOM 649 C CA . VAL A 1 83 ? 25.357 1.983 -13.207 1.00 61.34 83 VAL A CA 1
ATOM 650 C C . VAL A 1 83 ? 26.563 2.838 -13.587 1.00 61.34 83 VAL A C 1
ATOM 652 O O . VAL A 1 83 ? 27.173 2.569 -14.616 1.00 61.34 83 VAL A O 1
ATOM 655 N N . ASN A 1 84 ? 26.980 3.792 -12.748 1.00 57.34 84 ASN A N 1
ATOM 656 C CA . ASN A 1 84 ? 28.213 4.553 -12.985 1.00 57.34 84 ASN A CA 1
ATOM 657 C C . ASN A 1 84 ? 29.448 3.630 -12.981 1.00 57.34 84 ASN A C 1
ATOM 659 O O . ASN A 1 84 ? 30.264 3.688 -13.901 1.00 57.34 84 ASN A O 1
ATOM 663 N N . ALA A 1 85 ? 29.534 2.708 -12.016 1.00 57.41 85 ALA A N 1
ATOM 664 C CA . ALA A 1 85 ? 30.628 1.738 -11.918 1.00 57.41 85 ALA A CA 1
ATOM 665 C C . ALA A 1 85 ? 30.666 0.726 -13.085 1.00 57.41 85 ALA A C 1
ATOM 667 O O . ALA A 1 85 ? 31.743 0.331 -13.538 1.00 57.41 85 ALA A O 1
ATOM 668 N N . CYS A 1 86 ? 29.507 0.309 -13.604 1.00 52.34 86 CYS A N 1
ATOM 669 C CA . CYS A 1 86 ? 29.421 -0.542 -14.793 1.00 52.34 86 CYS A CA 1
ATOM 670 C C . CYS A 1 86 ? 29.624 0.244 -16.100 1.00 52.34 86 CYS A C 1
ATOM 672 O O . CYS A 1 86 ? 30.208 -0.291 -17.042 1.00 52.34 86 CYS A O 1
ATOM 674 N N . SER A 1 87 ? 29.219 1.516 -16.164 1.00 54.53 87 SER A N 1
ATOM 675 C CA . SER A 1 87 ? 29.387 2.370 -17.347 1.00 54.53 87 SER A CA 1
ATOM 676 C C . SER A 1 87 ? 30.861 2.610 -17.685 1.00 54.53 87 SER A C 1
ATOM 678 O O . SER A 1 87 ? 31.202 2.715 -18.866 1.00 54.53 87 SER A O 1
ATOM 680 N N . ASP A 1 88 ? 31.749 2.637 -16.688 1.00 50.81 88 ASP A N 1
ATOM 681 C CA . ASP A 1 88 ? 33.196 2.733 -16.918 1.00 50.81 88 ASP A CA 1
ATOM 682 C C . ASP A 1 88 ? 33.791 1.453 -17.531 1.00 50.81 88 ASP A C 1
ATOM 684 O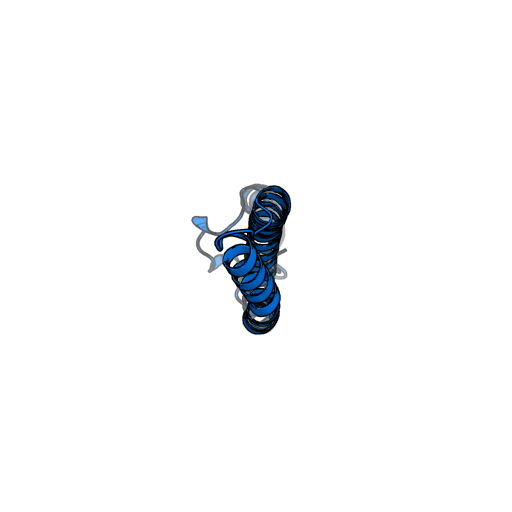 O . ASP A 1 88 ? 34.760 1.532 -18.287 1.00 50.81 88 ASP A O 1
ATOM 688 N N . LYS A 1 89 ? 33.170 0.281 -17.325 1.00 45.97 89 LYS A N 1
ATOM 689 C CA . LYS A 1 89 ? 33.540 -0.960 -18.035 1.00 45.97 89 LYS A CA 1
ATOM 690 C C . LYS A 1 89 ? 33.027 -0.995 -19.482 1.00 45.97 89 LYS A C 1
ATOM 692 O O . LYS A 1 89 ? 33.615 -1.679 -20.317 1.00 45.97 89 LYS A O 1
ATOM 697 N N . ILE A 1 90 ? 31.967 -0.247 -19.803 1.00 44.19 90 ILE A N 1
ATOM 698 C CA . ILE A 1 90 ? 31.308 -0.267 -21.124 1.00 44.19 90 ILE A CA 1
ATOM 699 C C . ILE A 1 90 ? 31.955 0.698 -22.131 1.00 44.19 90 ILE A C 1
ATOM 701 O O . ILE A 1 90 ? 31.895 0.447 -23.334 1.00 44.19 90 ILE A O 1
ATOM 705 N N . LYS A 1 91 ? 32.700 1.723 -21.685 1.00 45.25 91 LYS A N 1
ATOM 706 C CA . LYS A 1 91 ? 33.532 2.557 -22.587 1.00 45.25 91 LYS A CA 1
ATOM 707 C C . LYS A 1 91 ? 34.564 1.753 -23.399 1.00 45.25 91 LYS A C 1
ATOM 709 O O . LYS A 1 91 ? 35.102 2.275 -24.369 1.00 45.25 91 LYS A O 1
ATOM 714 N N . ILE A 1 92 ? 34.820 0.496 -23.029 1.00 45.34 92 ILE A N 1
ATOM 715 C CA . ILE A 1 92 ? 35.768 -0.399 -23.702 1.00 45.34 92 ILE A CA 1
ATOM 716 C C . ILE A 1 92 ? 35.088 -1.260 -24.790 1.00 45.34 92 ILE A C 1
ATOM 718 O O . ILE A 1 92 ? 35.779 -1.758 -25.674 1.00 45.34 92 ILE A O 1
ATOM 722 N N . THR A 1 93 ? 33.752 -1.416 -24.803 1.00 40.56 93 THR A N 1
ATOM 723 C CA . THR A 1 93 ? 33.094 -2.393 -25.698 1.00 40.56 93 THR A CA 1
ATOM 724 C C . THR A 1 93 ? 31.761 -1.887 -26.281 1.00 40.56 93 THR A C 1
ATOM 726 O O . THR A 1 93 ? 30.706 -2.040 -25.684 1.00 40.56 93 THR A O 1
ATOM 729 N N . ASN A 1 94 ? 31.829 -1.284 -27.473 1.00 39.16 94 ASN A N 1
ATOM 730 C CA . ASN A 1 94 ? 30.793 -1.173 -28.520 1.00 39.16 94 ASN A CA 1
ATOM 731 C C . ASN A 1 94 ? 29.293 -1.083 -28.124 1.00 39.16 94 ASN A C 1
ATOM 733 O O . ASN A 1 94 ? 28.559 -2.065 -28.132 1.00 39.16 94 ASN A O 1
ATOM 737 N N . ALA A 1 95 ? 28.843 0.158 -27.933 1.00 44.12 95 ALA A N 1
ATOM 738 C CA . ALA A 1 95 ? 27.641 0.854 -28.439 1.00 44.12 95 ALA A CA 1
ATOM 739 C C . ALA A 1 95 ? 26.242 0.212 -28.654 1.00 44.12 95 ALA A C 1
ATOM 741 O O . ALA A 1 95 ? 25.324 1.010 -28.796 1.00 44.12 95 ALA A O 1
ATOM 742 N N . ASN A 1 96 ? 25.986 -1.102 -28.682 1.00 42.03 96 ASN A N 1
ATOM 743 C CA . ASN A 1 96 ? 24.712 -1.585 -29.271 1.00 42.03 96 ASN A CA 1
ATOM 744 C C . ASN A 1 96 ? 23.772 -2.455 -28.426 1.00 42.03 96 ASN A C 1
ATOM 746 O O . ASN A 1 96 ? 22.742 -2.866 -28.947 1.00 42.03 96 ASN A O 1
ATOM 750 N N . LEU A 1 97 ? 24.013 -2.687 -27.138 1.00 46.19 97 LEU A N 1
ATOM 751 C CA . LEU A 1 97 ? 23.005 -3.344 -26.294 1.00 46.19 97 LEU A CA 1
ATOM 752 C C . LEU A 1 97 ? 23.148 -2.869 -24.851 1.00 46.19 97 LEU A C 1
ATOM 754 O O . LEU A 1 97 ? 24.031 -3.314 -24.125 1.00 46.19 97 LEU A O 1
ATOM 758 N N . LEU A 1 98 ? 22.304 -1.932 -24.439 1.00 50.62 98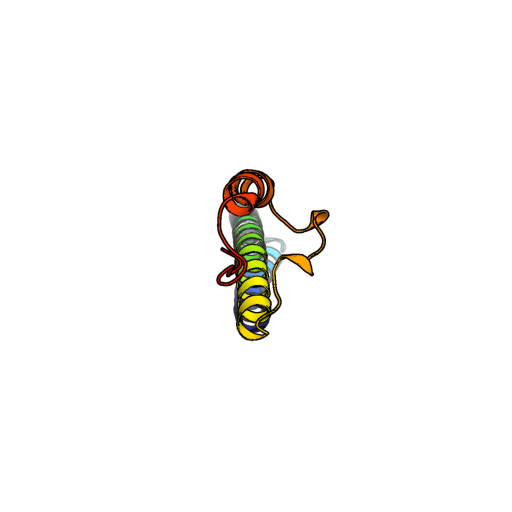 LEU A N 1
ATOM 759 C CA . LEU A 1 98 ? 22.304 -1.421 -23.074 1.00 50.62 98 LEU A CA 1
ATOM 760 C C . LEU A 1 98 ? 20.844 -1.278 -22.643 1.00 50.62 98 LEU A C 1
ATOM 762 O O . LEU A 1 98 ? 20.235 -0.228 -22.818 1.00 50.62 98 LEU A O 1
ATOM 766 N N . MET A 1 99 ? 20.280 -2.386 -22.156 1.00 50.50 99 MET A N 1
ATOM 767 C CA . MET A 1 99 ? 19.036 -2.349 -21.389 1.00 50.50 99 MET A CA 1
ATOM 768 C C . MET A 1 99 ? 19.344 -1.790 -20.003 1.00 50.50 99 MET A C 1
ATOM 770 O O . MET A 1 99 ? 20.419 -2.045 -19.450 1.00 50.50 99 MET A O 1
ATOM 774 N N . ILE A 1 100 ? 18.418 -1.011 -19.461 1.00 52.41 100 ILE A N 1
ATOM 775 C CA . ILE A 1 100 ? 18.485 -0.541 -18.082 1.00 52.41 100 ILE A CA 1
ATOM 776 C C . ILE A 1 100 ? 18.211 -1.779 -17.220 1.00 52.41 100 ILE A C 1
ATOM 778 O O . ILE A 1 100 ? 17.110 -2.328 -17.283 1.00 52.41 100 ILE A O 1
ATOM 782 N N . LEU A 1 101 ? 19.246 -2.268 -16.526 1.00 54.69 101 LEU A N 1
ATOM 783 C CA . LEU A 1 101 ? 19.144 -3.359 -15.549 1.00 54.69 101 LEU A CA 1
ATOM 784 C C . LEU A 1 101 ? 18.310 -2.932 -14.340 1.00 54.69 101 LEU A C 1
ATOM 786 O O . LEU A 1 101 ? 18.576 -1.819 -13.826 1.00 54.69 101 LEU A O 1
#

Radius of gyration: 21.97 Å; Cα contacts (8 Å, |Δi|>4): 48; chains: 1; bounding box: 53×16×56 Å

Secondary structure (DSSP, 8-state):
-HHHHHHHHHHHHHHHHHHHHHHHHSTT--HHHHHHHHHHHHHHHHHHHHHHHHHHHHHHHHHHHHTT--GGGS-GGGS-HHHHHHHHHHTTS-SS-----

Nearest PDB structures (foldseek):
  4m1p-assembly1_A  TM=6.589E-01  e=3.824E+00  Geobacillus thermodenitrificans NG80-2
  8cwy-assembly1_F  TM=7.514E-01  e=5.656E+00  synthetic construct
  6b87-assembly2_B-3  TM=7.649E-01  e=7.837E+00  synthetic construct
  6b87-assembly1_A-2  TM=6.257E-01  e=8.928E+00  synthetic construct

Sequence (101 aa):
MECRAVYMQRFEEINLLATMAEKNSELGGNIMAMNALTRSGLVLLCGYFEGFLREMCKEFVEELNDLGIPPSKIPLRMLSEHVNACSDKIKITNANLLMIL

Foldseek 3Di:
DVLVVVLVVLVVVLVVLVVVLVVQPDDVHDPVSNVVSVVVSVVSVVVSVVVSVVVVVVVVLVVCVVVVPACVPPPPVPDDVVCVVVVVVCVVDDDDDDRDD

pLDDT: mean 80.19, std 17.46, range [39.16, 97.31]